Protein AF-A0A816HMG2-F1 (afdb_monomer_lite)

Secondary structure (DSSP, 8-state):
-HHHHHHHHHHHHHHHHHHHHH-TTTTTT-TTHHHHHHHHHHHHHHHHHHHHHHH-S---HHHHHHHHHTTPPP--S--S-----S------PBPSSS-TTT-PBPP-

Radius of gyration: 21.83 Å; chains: 1; bounding box: 46×30×56 Å

pLDDT: mean 83.05, std 18.13, range [33.78, 98.0]

Organism: Adineta ricciae (NCBI:txid249248)

Structure (mmCIF, N/CA/C/O backbone):
data_AF-A0A816HMG2-F1
#
_entry.id   AF-A0A816HMG2-F1
#
loop_
_atom_site.group_PDB
_atom_site.id
_atom_site.type_symbol
_atom_site.label_atom_id
_atom_site.label_alt_id
_atom_site.label_comp_id
_atom_site.label_asym_id
_atom_site.label_entity_id
_atom_site.label_seq_id
_atom_site.pdbx_PDB_ins_code
_atom_site.Cartn_x
_atom_site.Cartn_y
_atom_site.Cartn_z
_atom_site.occupancy
_atom_site.B_iso_or_equiv
_atom_site.auth_seq_id
_atom_site.auth_comp_id
_atom_site.auth_asym_id
_atom_site.auth_atom_id
_atom_site.pdbx_PDB_model_num
ATOM 1 N N . MET A 1 1 ? -13.382 -6.665 -10.857 1.00 83.00 1 MET A N 1
ATOM 2 C CA . MET A 1 1 ? -12.221 -6.542 -9.946 1.00 83.00 1 MET A CA 1
ATOM 3 C C . MET A 1 1 ? -10.885 -6.826 -10.638 1.00 83.00 1 MET A C 1
ATOM 5 O O . MET A 1 1 ? -9.973 -6.044 -10.434 1.00 83.00 1 MET A O 1
ATOM 9 N N . ILE A 1 2 ? -10.769 -7.837 -11.516 1.00 94.56 2 ILE A N 1
ATOM 10 C CA . ILE A 1 2 ? -9.517 -8.173 -12.244 1.00 94.56 2 ILE A CA 1
ATOM 11 C C . ILE A 1 2 ? -8.904 -6.972 -12.988 1.00 94.56 2 ILE A C 1
ATOM 13 O O . ILE A 1 2 ? -7.739 -6.652 -12.791 1.00 94.56 2 ILE A O 1
ATOM 17 N N . VAL A 1 3 ? -9.702 -6.260 -13.791 1.00 96.25 3 VAL A N 1
ATOM 18 C CA . VAL A 1 3 ? -9.225 -5.102 -14.574 1.00 96.25 3 VAL A CA 1
ATOM 19 C C . VAL A 1 3 ? -8.678 -3.984 -13.680 1.00 96.25 3 VAL A C 1
ATOM 21 O O . VAL A 1 3 ? -7.670 -3.369 -14.003 1.00 96.25 3 VAL A O 1
ATOM 24 N N . PHE A 1 4 ? -9.314 -3.745 -12.532 1.00 96.81 4 PHE A N 1
ATOM 25 C CA . PHE A 1 4 ? -8.895 -2.708 -11.592 1.00 96.81 4 PHE A CA 1
ATOM 26 C C . PHE A 1 4 ? -7.560 -3.043 -10.919 1.00 96.81 4 PHE A C 1
ATOM 28 O O . PHE A 1 4 ? -6.693 -2.181 -10.826 1.00 96.81 4 PHE A O 1
ATOM 35 N N . PHE A 1 5 ? -7.366 -4.295 -10.497 1.00 96.00 5 PHE A N 1
ATOM 36 C CA . PHE A 1 5 ? -6.097 -4.715 -9.901 1.00 96.00 5 PHE A CA 1
ATOM 37 C C . PHE A 1 5 ? -4.951 -4.659 -10.913 1.00 96.00 5 PHE A C 1
ATOM 39 O O . PHE A 1 5 ? -3.911 -4.080 -10.614 1.00 96.00 5 PHE A O 1
ATOM 46 N N . ASN A 1 6 ? -5.188 -5.118 -12.146 1.00 96.81 6 ASN A N 1
ATOM 47 C CA . ASN A 1 6 ? -4.199 -5.011 -13.220 1.00 96.81 6 ASN A CA 1
ATOM 48 C C . ASN A 1 6 ? -3.826 -3.550 -13.517 1.00 96.81 6 ASN A C 1
ATOM 50 O O . ASN A 1 6 ? -2.659 -3.246 -13.756 1.00 96.81 6 ASN A O 1
ATOM 54 N N . LEU A 1 7 ? -4.800 -2.633 -13.481 1.00 97.81 7 LEU A N 1
ATOM 55 C CA . LEU A 1 7 ? -4.546 -1.205 -13.670 1.00 97.81 7 LEU A CA 1
ATOM 56 C C . LEU A 1 7 ? -3.627 -0.642 -12.576 1.00 97.81 7 LEU A C 1
ATOM 58 O O . LEU A 1 7 ? -2.697 0.100 -12.892 1.00 97.81 7 LEU A O 1
ATOM 62 N N . ILE A 1 8 ? -3.864 -1.001 -11.311 1.00 96.38 8 ILE A N 1
ATOM 63 C CA . ILE A 1 8 ? -3.014 -0.577 -10.188 1.00 96.38 8 ILE A CA 1
ATOM 64 C C . ILE A 1 8 ? -1.594 -1.120 -10.356 1.00 96.38 8 ILE A C 1
ATOM 66 O O . ILE A 1 8 ? -0.636 -0.366 -10.184 1.00 96.38 8 ILE A O 1
ATOM 70 N N . ASP A 1 9 ? -1.451 -2.393 -10.726 1.00 96.31 9 ASP A N 1
ATOM 71 C CA . ASP A 1 9 ? -0.140 -3.023 -10.891 1.00 96.31 9 ASP A CA 1
ATOM 72 C C . ASP A 1 9 ? 0.682 -2.347 -11.995 1.00 96.31 9 ASP A C 1
ATOM 74 O O . ASP A 1 9 ? 1.852 -2.012 -11.783 1.00 96.31 9 ASP A O 1
ATOM 78 N N . ILE A 1 10 ? 0.063 -2.083 -13.151 1.00 97.50 10 ILE A N 1
ATOM 79 C CA . ILE A 1 10 ? 0.712 -1.381 -14.268 1.00 97.50 10 ILE A CA 1
ATOM 80 C C . ILE A 1 10 ? 1.094 0.045 -13.851 1.00 97.50 10 ILE A C 1
ATOM 82 O O . ILE A 1 10 ? 2.224 0.477 -14.086 1.00 97.50 10 ILE A O 1
ATOM 86 N N . ALA A 1 11 ? 0.184 0.771 -13.195 1.00 97.88 11 ALA A N 1
ATOM 87 C CA . ALA A 1 11 ? 0.444 2.133 -12.738 1.00 97.88 11 ALA A CA 1
ATOM 88 C C . ALA A 1 11 ? 1.607 2.195 -11.733 1.00 97.88 11 ALA A C 1
ATOM 90 O O . ALA A 1 11 ? 2.473 3.062 -11.852 1.00 97.88 11 ALA A O 1
ATOM 91 N N . ALA A 1 12 ? 1.665 1.263 -10.779 1.00 97.69 12 ALA A N 1
ATOM 92 C CA . ALA A 1 12 ? 2.716 1.221 -9.769 1.00 97.69 12 ALA A CA 1
ATOM 93 C C . ALA A 1 12 ? 4.095 0.908 -10.370 1.00 97.69 12 ALA A C 1
ATOM 95 O O . ALA A 1 12 ? 5.082 1.538 -9.986 1.00 97.69 12 ALA A O 1
ATOM 96 N N . ILE A 1 13 ? 4.174 -0.016 -11.337 1.00 97.00 13 ILE A N 1
ATOM 97 C CA . ILE A 1 13 ? 5.428 -0.316 -12.048 1.00 97.00 13 ILE A CA 1
ATOM 98 C C . ILE A 1 13 ? 5.899 0.909 -12.838 1.00 97.00 13 ILE A C 1
ATOM 100 O O . ILE A 1 13 ? 7.068 1.282 -12.746 1.00 97.00 13 ILE A O 1
ATOM 104 N N . ASN A 1 14 ? 4.996 1.570 -13.563 1.00 97.94 14 ASN A N 1
ATOM 105 C CA . ASN A 1 14 ? 5.340 2.756 -14.346 1.00 97.94 14 ASN A CA 1
ATOM 106 C C . ASN A 1 14 ? 5.828 3.908 -13.455 1.00 97.94 14 ASN A C 1
ATOM 108 O O . ASN A 1 14 ? 6.846 4.533 -13.756 1.00 97.94 14 ASN A O 1
ATOM 112 N N . ALA A 1 15 ? 5.146 4.155 -12.333 1.00 98.00 15 ALA A N 1
ATOM 113 C CA . ALA A 1 15 ? 5.554 5.163 -11.361 1.00 98.00 15 ALA A CA 1
ATOM 114 C C . ALA A 1 15 ? 6.929 4.851 -10.746 1.00 98.00 15 ALA A C 1
ATOM 116 O O . ALA A 1 15 ? 7.747 5.758 -10.605 1.00 98.00 15 ALA A O 1
ATOM 117 N N . MET A 1 16 ? 7.212 3.579 -10.436 1.00 96.44 16 MET A N 1
ATOM 118 C CA . MET A 1 16 ? 8.516 3.147 -9.921 1.00 96.44 16 MET A CA 1
ATOM 119 C C . MET A 1 16 ? 9.635 3.422 -10.925 1.00 96.44 16 MET A C 1
ATOM 121 O O . MET A 1 16 ? 10.656 3.999 -10.561 1.00 96.44 16 MET A O 1
ATOM 125 N N . THR A 1 17 ? 9.449 3.034 -12.188 1.00 95.88 17 THR A N 1
ATOM 126 C CA . THR A 1 17 ? 10.449 3.254 -13.242 1.00 95.88 17 THR A CA 1
ATOM 127 C C . THR A 1 17 ? 10.764 4.738 -13.398 1.00 95.88 17 THR A C 1
ATOM 129 O O . THR A 1 17 ? 11.934 5.117 -13.441 1.00 95.88 17 THR A O 1
ATOM 132 N N . LEU A 1 18 ? 9.731 5.588 -13.417 1.00 97.88 18 LEU A N 1
ATOM 133 C CA . LEU A 1 18 ? 9.912 7.035 -13.486 1.00 97.88 18 LEU A CA 1
ATOM 134 C C . LEU A 1 18 ? 10.637 7.577 -12.244 1.00 97.88 18 LEU A C 1
ATOM 136 O O . LEU A 1 18 ? 11.561 8.378 -12.371 1.00 97.88 18 LEU A O 1
ATOM 140 N N . TRP A 1 19 ? 10.261 7.114 -11.050 1.00 96.31 19 TRP A N 1
ATOM 141 C CA . TRP A 1 19 ? 10.897 7.519 -9.797 1.00 96.31 19 TRP A CA 1
ATOM 142 C C . TRP A 1 19 ? 12.389 7.182 -9.762 1.00 96.31 19 TRP A C 1
ATOM 144 O O . TRP A 1 19 ? 13.192 8.043 -9.405 1.00 96.31 19 TRP A O 1
ATOM 154 N N . LEU A 1 20 ? 12.764 5.963 -10.160 1.00 94.50 20 LEU A N 1
ATOM 155 C CA . LEU A 1 20 ? 14.158 5.511 -10.205 1.00 94.50 20 LEU A CA 1
ATOM 156 C C . LEU A 1 20 ? 14.968 6.237 -11.279 1.00 94.50 20 LEU A C 1
ATOM 158 O O . LEU A 1 20 ? 16.151 6.493 -11.077 1.00 94.50 20 LEU A O 1
ATOM 162 N N . HIS A 1 21 ? 14.334 6.600 -12.396 1.00 95.44 21 HIS A N 1
ATOM 163 C CA . HIS A 1 21 ? 14.979 7.405 -13.429 1.00 95.44 21 HIS A CA 1
ATOM 164 C C . HIS A 1 21 ? 15.323 8.812 -12.920 1.00 95.44 21 HIS A C 1
ATOM 166 O O . HIS A 1 21 ? 16.417 9.309 -13.173 1.00 95.44 21 HIS A O 1
ATOM 172 N N . ILE A 1 22 ? 14.411 9.434 -12.168 1.00 96.62 22 ILE A N 1
ATOM 173 C CA . ILE A 1 22 ? 14.620 10.762 -11.572 1.00 96.62 22 ILE A CA 1
ATOM 174 C C . ILE A 1 22 ? 15.581 10.688 -10.371 1.00 96.62 22 ILE A C 1
ATOM 176 O O . ILE A 1 22 ? 16.362 11.610 -10.148 1.00 96.62 22 ILE A O 1
ATOM 180 N N . ASN A 1 23 ? 15.552 9.591 -9.607 1.00 95.25 23 ASN A N 1
ATOM 181 C CA . ASN A 1 23 ? 16.305 9.415 -8.363 1.00 95.25 23 ASN A CA 1
ATOM 182 C C . ASN A 1 23 ? 17.217 8.171 -8.425 1.00 95.25 23 ASN A C 1
ATOM 184 O O . ASN A 1 23 ? 16.984 7.199 -7.700 1.00 95.25 23 ASN A O 1
ATOM 188 N N . PRO A 1 24 ? 18.291 8.181 -9.235 1.00 90.75 24 PRO A N 1
ATOM 189 C CA . PRO A 1 24 ? 19.117 6.993 -9.490 1.00 90.75 24 PRO A CA 1
ATOM 190 C C . PRO A 1 24 ? 19.877 6.474 -8.257 1.00 90.75 24 PRO A C 1
ATOM 192 O O . PRO A 1 24 ? 20.280 5.312 -8.207 1.00 90.75 24 PRO A O 1
ATOM 195 N N . ASN A 1 25 ? 20.067 7.316 -7.239 1.00 92.50 25 ASN A N 1
ATOM 196 C CA . ASN A 1 25 ? 20.756 6.945 -6.000 1.00 92.50 25 ASN A CA 1
ATOM 197 C C . ASN A 1 25 ? 19.804 6.392 -4.923 1.00 92.50 25 ASN A C 1
ATOM 199 O O . ASN A 1 25 ? 20.257 5.968 -3.858 1.00 92.50 25 ASN A O 1
ATOM 203 N N . TRP A 1 26 ? 18.490 6.385 -5.171 1.00 92.44 26 TRP A N 1
ATOM 204 C CA . TRP A 1 26 ? 17.492 5.917 -4.212 1.00 92.44 26 TRP A CA 1
ATOM 205 C C . TRP A 1 26 ? 17.572 4.389 -4.061 1.00 92.44 26 TRP A C 1
ATOM 207 O O . TRP A 1 26 ? 17.229 3.641 -4.972 1.00 92.44 26 TRP A O 1
ATOM 217 N N . HIS A 1 27 ? 18.078 3.924 -2.914 1.00 84.88 27 HIS A N 1
ATOM 218 C CA . HIS A 1 27 ? 18.302 2.504 -2.597 1.00 84.88 27 HIS A CA 1
ATOM 219 C C . HIS A 1 27 ? 19.132 1.718 -3.640 1.00 84.88 27 HIS A C 1
ATOM 221 O O . HIS A 1 27 ? 18.914 0.522 -3.820 1.00 84.88 27 HIS A O 1
ATOM 227 N N . ASN A 1 28 ? 20.127 2.363 -4.268 1.00 75.44 28 ASN A N 1
ATOM 228 C CA . ASN A 1 28 ? 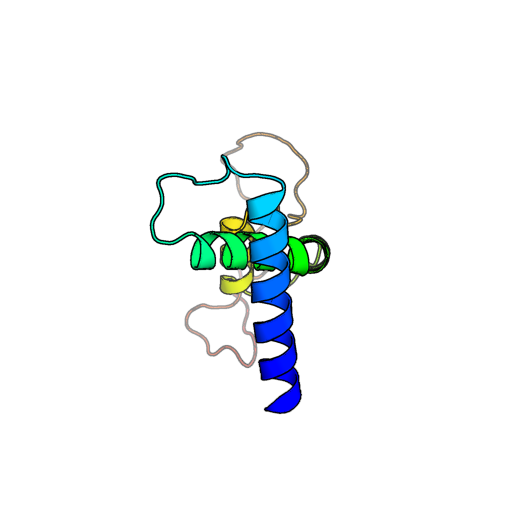20.948 1.833 -5.377 1.00 75.44 28 ASN A CA 1
ATOM 229 C C . ASN A 1 28 ? 21.594 0.445 -5.118 1.00 75.44 28 ASN A C 1
ATOM 231 O O . ASN A 1 28 ? 21.808 -0.325 -6.047 1.00 75.44 28 ASN A O 1
ATOM 235 N N . HIS A 1 29 ? 21.840 0.080 -3.855 1.00 79.12 29 HIS A N 1
ATOM 236 C CA . HIS A 1 29 ? 22.467 -1.197 -3.473 1.00 79.12 29 HIS A CA 1
ATOM 237 C C . HIS A 1 29 ? 21.490 -2.284 -3.001 1.00 79.12 29 HIS A C 1
ATOM 239 O O . HIS A 1 29 ? 21.922 -3.361 -2.588 1.00 79.12 29 HIS A O 1
ATOM 245 N N . GLN A 1 30 ? 20.184 -2.018 -3.003 1.00 84.69 30 GLN A N 1
ATOM 246 C CA . GLN A 1 30 ? 19.191 -2.965 -2.501 1.00 84.69 30 GLN A CA 1
ATOM 247 C C . GLN A 1 30 ? 18.618 -3.800 -3.646 1.00 84.69 30 GLN A C 1
ATOM 249 O O . GLN A 1 30 ? 18.306 -3.284 -4.710 1.00 84.69 30 GLN A O 1
ATOM 254 N N . THR A 1 31 ? 18.441 -5.103 -3.438 1.00 86.81 31 THR A N 1
ATOM 255 C CA . THR A 1 31 ? 17.854 -6.003 -4.450 1.00 86.81 31 THR A CA 1
ATOM 256 C C . THR A 1 31 ? 16.322 -5.989 -4.427 1.00 86.81 31 THR A C 1
ATOM 258 O O . THR A 1 31 ? 15.667 -6.423 -5.372 1.00 86.81 31 THR A O 1
ATOM 261 N N . ASN A 1 32 ? 15.724 -5.449 -3.363 1.00 92.31 32 ASN A N 1
ATOM 262 C CA . ASN A 1 32 ? 14.285 -5.398 -3.105 1.00 92.31 32 ASN A CA 1
ATOM 263 C C . ASN A 1 32 ? 13.650 -4.030 -3.428 1.00 92.31 32 ASN A C 1
ATOM 265 O O . ASN A 1 32 ? 12.655 -3.660 -2.802 1.00 92.31 32 ASN A O 1
ATOM 269 N N . ILE A 1 33 ? 14.173 -3.301 -4.421 1.00 92.25 33 ILE A N 1
ATOM 270 C CA . ILE A 1 33 ? 13.739 -1.935 -4.791 1.00 92.25 33 ILE A CA 1
ATOM 271 C C . ILE A 1 33 ? 12.225 -1.838 -4.997 1.00 92.25 33 ILE A C 1
ATOM 273 O O . ILE A 1 33 ? 11.580 -0.943 -4.455 1.00 92.25 33 ILE A O 1
ATOM 277 N N . ARG A 1 34 ? 11.625 -2.802 -5.710 1.00 94.19 34 ARG A N 1
ATOM 278 C CA . ARG A 1 34 ? 10.171 -2.823 -5.940 1.00 94.19 34 ARG A CA 1
ATOM 279 C C . ARG A 1 34 ? 9.376 -2.852 -4.638 1.00 94.19 34 ARG A C 1
ATOM 281 O O . ARG A 1 34 ? 8.363 -2.171 -4.523 1.00 94.19 34 ARG A O 1
ATOM 288 N N . ARG A 1 35 ? 9.819 -3.643 -3.658 1.00 95.31 35 ARG A N 1
ATOM 289 C CA . ARG A 1 35 ? 9.138 -3.754 -2.364 1.00 95.31 35 ARG A CA 1
ATOM 290 C C . ARG A 1 35 ? 9.229 -2.445 -1.587 1.00 95.31 35 ARG A C 1
ATOM 292 O O . ARG A 1 35 ? 8.213 -2.007 -1.067 1.00 95.31 35 ARG A O 1
ATOM 299 N N . LEU A 1 36 ? 10.413 -1.836 -1.545 1.00 95.75 36 LEU A N 1
ATOM 300 C CA . LEU A 1 36 ? 10.629 -0.551 -0.873 1.00 95.75 36 LEU A CA 1
ATOM 301 C C . LEU A 1 36 ? 9.751 0.534 -1.491 1.00 95.75 36 LEU A C 1
ATOM 303 O O . LEU A 1 36 ? 9.068 1.259 -0.778 1.00 95.75 36 LEU A O 1
ATOM 307 N N . PHE A 1 37 ? 9.703 0.582 -2.825 1.00 96.31 37 PHE A N 1
ATOM 308 C CA . PHE A 1 37 ? 8.905 1.573 -3.536 1.00 96.31 37 PHE A CA 1
ATOM 309 C C . PHE A 1 37 ? 7.421 1.429 -3.209 1.00 96.31 37 PHE A C 1
ATOM 311 O O . PHE A 1 37 ? 6.758 2.411 -2.895 1.00 96.31 37 PHE A O 1
ATOM 318 N N . LEU A 1 38 ? 6.898 0.200 -3.235 1.00 97.12 38 LEU A N 1
ATOM 319 C CA . LEU A 1 38 ? 5.499 -0.060 -2.894 1.00 97.12 38 LEU A CA 1
ATOM 320 C C . LEU A 1 38 ? 5.188 0.230 -1.422 1.00 97.12 38 LEU A C 1
ATOM 322 O O . LEU A 1 38 ? 4.084 0.677 -1.112 1.00 97.12 38 LEU A O 1
ATOM 326 N N . GLU A 1 39 ? 6.138 -0.010 -0.520 1.00 95.88 39 GLU A N 1
ATOM 327 C CA . GLU A 1 39 ? 5.988 0.304 0.898 1.00 95.88 39 GLU A CA 1
ATOM 328 C C . GLU A 1 39 ? 5.874 1.819 1.122 1.00 95.88 39 GLU A C 1
ATOM 330 O O . GLU A 1 39 ? 4.926 2.277 1.770 1.00 95.88 39 GLU A O 1
ATOM 335 N N . ASP A 1 40 ? 6.776 2.599 0.531 1.00 95.69 40 ASP A N 1
ATOM 336 C CA . ASP A 1 40 ? 6.767 4.059 0.641 1.00 95.69 40 ASP A CA 1
ATOM 337 C C . ASP A 1 40 ? 5.576 4.687 -0.086 1.00 95.69 40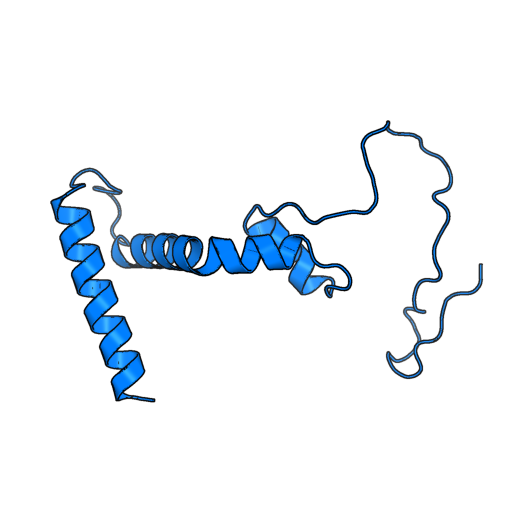 ASP A C 1
ATOM 339 O O . ASP A 1 40 ? 4.932 5.602 0.442 1.00 95.69 40 ASP A O 1
ATOM 343 N N . LEU A 1 41 ? 5.210 4.150 -1.254 1.00 97.00 41 LEU A N 1
ATOM 344 C CA . LEU A 1 41 ? 4.010 4.552 -1.982 1.00 97.00 41 LEU A CA 1
ATOM 345 C C . LEU A 1 41 ? 2.750 4.288 -1.148 1.00 97.00 41 LEU A C 1
ATOM 347 O O . LEU A 1 41 ? 1.911 5.175 -0.996 1.00 97.00 41 LEU A O 1
ATOM 351 N N . GLY A 1 42 ? 2.618 3.095 -0.564 1.00 96.50 42 GLY A N 1
ATOM 352 C CA . GLY A 1 42 ? 1.467 2.729 0.263 1.00 96.50 42 GLY A CA 1
ATOM 353 C C . GLY A 1 42 ? 1.335 3.600 1.515 1.00 96.50 42 GLY A C 1
ATOM 354 O O . GLY A 1 42 ? 0.236 4.070 1.836 1.00 96.50 42 GLY A O 1
ATOM 355 N N . LYS A 1 43 ? 2.452 3.881 2.198 1.00 96.12 43 LYS A N 1
ATOM 356 C CA . LYS A 1 43 ? 2.484 4.817 3.334 1.00 96.12 43 LYS A CA 1
ATOM 357 C C . LYS A 1 43 ? 2.047 6.216 2.902 1.00 96.12 43 LYS A C 1
ATOM 359 O O . LYS A 1 43 ? 1.162 6.792 3.531 1.00 96.12 43 LYS A O 1
ATOM 364 N N . SER A 1 44 ? 2.592 6.717 1.795 1.00 96.62 44 SER A N 1
ATOM 365 C CA . SER A 1 44 ? 2.268 8.039 1.244 1.00 96.62 44 SER A CA 1
ATOM 366 C C . SER A 1 44 ? 0.784 8.178 0.891 1.00 96.62 44 SER A C 1
ATOM 368 O O . SER A 1 44 ? 0.128 9.129 1.318 1.00 96.62 44 SER A O 1
ATOM 370 N N . LEU A 1 45 ? 0.218 7.198 0.179 1.00 97.06 45 LEU A N 1
ATOM 371 C CA . LEU A 1 45 ? -1.189 7.209 -0.239 1.00 97.06 45 LEU A CA 1
ATOM 372 C C . LEU A 1 45 ? -2.163 7.140 0.944 1.00 97.06 45 LEU A C 1
ATOM 374 O O . LEU A 1 45 ? -3.239 7.736 0.909 1.00 97.06 45 LEU A O 1
ATOM 378 N N . THR A 1 46 ? -1.801 6.408 1.999 1.00 96.56 46 THR A N 1
ATOM 379 C CA . THR A 1 46 ? -2.670 6.224 3.171 1.00 96.56 46 THR A CA 1
ATOM 380 C C . THR A 1 46 ? -2.457 7.271 4.258 1.00 96.56 46 THR A C 1
ATOM 382 O O . THR A 1 46 ? -3.282 7.362 5.170 1.00 96.56 46 THR A O 1
ATOM 385 N N . HIS A 1 47 ? -1.409 8.095 4.159 1.00 96.31 47 HIS A N 1
ATOM 386 C CA . HIS A 1 47 ? -1.012 9.043 5.196 1.00 96.31 47 HIS A CA 1
ATOM 387 C C . HIS A 1 47 ? -2.169 9.948 5.634 1.00 96.31 47 HIS A C 1
ATOM 389 O O . HIS A 1 47 ? -2.555 9.920 6.797 1.00 96.31 47 HIS A O 1
ATOM 395 N N . ALA A 1 48 ? -2.806 10.666 4.703 1.00 96.56 48 ALA A N 1
ATOM 396 C CA . ALA A 1 48 ? -3.899 11.588 5.027 1.00 96.56 48 ALA A CA 1
ATOM 397 C C . ALA A 1 48 ? -5.100 10.891 5.696 1.00 96.56 48 ALA A C 1
ATOM 399 O O . ALA A 1 48 ? -5.723 11.434 6.613 1.00 96.56 48 ALA A O 1
ATOM 400 N N . HIS A 1 49 ? -5.424 9.668 5.261 1.00 95.88 49 HIS A N 1
ATOM 401 C CA . HIS A 1 49 ? -6.472 8.870 5.893 1.00 95.88 49 HIS A CA 1
ATOM 402 C C . HIS A 1 49 ? -6.081 8.479 7.321 1.00 95.88 49 HIS A C 1
ATOM 404 O O . HIS A 1 49 ? -6.890 8.619 8.239 1.00 95.88 49 HIS A O 1
ATOM 410 N N . ASN A 1 50 ? -4.851 8.006 7.510 1.00 95.44 50 ASN A N 1
ATOM 411 C CA . ASN A 1 50 ? -4.346 7.544 8.798 1.00 95.44 50 ASN A CA 1
ATOM 412 C C . ASN A 1 50 ? -4.156 8.690 9.798 1.00 95.44 50 ASN A C 1
ATOM 414 O O . ASN A 1 50 ? -4.466 8.495 10.970 1.00 95.44 50 ASN A O 1
ATOM 418 N N . THR A 1 51 ? -3.771 9.887 9.346 1.00 95.06 51 THR A N 1
ATOM 419 C CA . THR A 1 51 ? -3.756 11.109 10.163 1.00 95.06 51 THR A CA 1
ATOM 420 C C . THR A 1 51 ? -5.153 11.422 10.690 1.00 95.06 51 THR A C 1
ATOM 422 O O . THR A 1 51 ? -5.368 11.483 11.896 1.00 95.06 51 THR A O 1
ATOM 425 N N . ARG A 1 52 ? -6.153 11.521 9.804 1.00 94.19 52 ARG A N 1
ATOM 426 C CA . ARG A 1 52 ? -7.539 11.763 10.238 1.00 94.19 52 ARG A CA 1
ATOM 427 C C . ARG A 1 52 ? -8.037 10.658 11.171 1.00 94.19 52 ARG A C 1
ATOM 429 O O . ARG A 1 52 ? -8.784 10.910 12.112 1.00 94.19 52 ARG A O 1
ATOM 436 N N . ARG A 1 53 ? -7.633 9.414 10.915 1.00 93.56 53 ARG A N 1
ATOM 437 C CA . ARG A 1 53 ? -7.991 8.270 11.751 1.00 93.56 53 ARG A CA 1
ATOM 438 C C . ARG A 1 53 ? -7.330 8.343 13.127 1.00 93.56 53 ARG A C 1
ATOM 440 O O . ARG A 1 53 ? -7.994 8.011 14.102 1.00 93.56 53 ARG A O 1
ATOM 447 N N . SER A 1 54 ? -6.080 8.789 13.250 1.00 93.75 54 SER A N 1
ATOM 448 C CA . SER A 1 54 ? -5.383 8.871 14.544 1.00 93.75 54 SER A CA 1
ATOM 449 C C . SER A 1 54 ? -5.966 9.935 15.480 1.00 93.75 54 SER A C 1
ATOM 451 O O . SER A 1 54 ? -5.855 9.813 16.703 1.00 93.75 54 SER A O 1
ATOM 453 N N . GLU A 1 55 ? -6.652 10.934 14.925 1.00 91.81 55 GLU A N 1
ATOM 454 C CA . GLU A 1 55 ? -7.383 11.959 15.677 1.00 91.81 55 GLU A CA 1
ATOM 455 C C . GLU A 1 55 ? -8.711 11.459 16.262 1.00 91.81 55 GLU A C 1
ATOM 457 O O . GLU A 1 55 ? -9.229 12.036 17.224 1.00 91.81 55 GLU A O 1
ATOM 462 N N . GLN A 1 56 ? -9.275 10.388 15.698 1.00 89.88 56 GLN A N 1
ATOM 463 C CA . GLN A 1 56 ? -10.529 9.808 16.168 1.00 89.88 56 GLN A CA 1
ATOM 464 C C . GLN A 1 56 ? -10.337 9.043 17.483 1.00 89.88 56 GLN A C 1
ATOM 466 O O . GLN A 1 56 ? -9.300 8.437 17.754 1.00 89.88 56 GLN A O 1
ATOM 471 N N . SER A 1 57 ? -11.388 9.029 18.303 1.00 84.38 57 SER A N 1
ATOM 472 C CA . SER A 1 57 ? -11.432 8.250 19.544 1.00 84.38 57 SER A CA 1
ATOM 473 C C . SER A 1 57 ? -12.214 6.945 19.355 1.00 84.38 57 SER A C 1
ATOM 475 O O . SER A 1 57 ? -12.945 6.781 18.385 1.00 84.38 57 SER A O 1
ATOM 477 N N . GLY A 1 58 ? -12.060 5.997 20.284 1.00 84.62 58 GLY A N 1
ATOM 478 C CA . GLY A 1 58 ? -12.829 4.743 20.263 1.00 84.62 58 GLY A CA 1
ATOM 479 C C . GLY A 1 58 ? -12.209 3.592 19.463 1.00 84.62 58 GLY A C 1
ATOM 480 O O . GLY A 1 58 ? -12.841 2.549 19.328 1.00 84.62 58 GLY A O 1
ATOM 481 N N . HIS A 1 59 ? -10.967 3.727 18.990 1.00 87.69 59 HIS A N 1
ATOM 482 C CA . HIS A 1 59 ? -10.253 2.631 18.325 1.00 87.69 59 HIS A CA 1
ATOM 483 C C . HIS A 1 59 ? -10.057 1.415 19.235 1.00 87.69 59 HIS A C 1
ATOM 485 O O . HIS A 1 59 ? -9.792 1.548 20.438 1.00 87.69 59 HIS A O 1
ATOM 491 N N . THR A 1 60 ? -10.110 0.225 18.635 1.00 90.31 60 THR A N 1
ATOM 492 C CA . THR A 1 60 ? -9.676 -1.013 19.291 1.00 90.31 60 THR A CA 1
ATOM 493 C C . THR A 1 60 ? -8.178 -0.948 19.604 1.00 90.31 60 THR A C 1
ATOM 495 O O . THR A 1 60 ? -7.436 -0.174 18.997 1.00 90.31 60 THR A O 1
ATOM 498 N N . LEU A 1 61 ? -7.711 -1.766 20.553 1.00 87.69 61 LEU A N 1
ATOM 499 C CA . LEU A 1 61 ? -6.289 -1.811 20.917 1.00 87.69 61 LEU A CA 1
ATOM 500 C C . LEU A 1 61 ? -5.394 -2.092 19.699 1.00 87.69 61 LEU A C 1
ATOM 502 O O . LEU A 1 61 ? -4.390 -1.417 19.519 1.00 87.69 61 LEU A O 1
ATOM 506 N N . GLN A 1 62 ? -5.804 -3.020 18.832 1.00 92.69 62 GLN A N 1
ATOM 507 C CA . GLN A 1 62 ? -5.034 -3.401 17.645 1.00 92.69 62 GLN A CA 1
ATOM 508 C C . GLN A 1 62 ? -4.846 -2.236 16.671 1.00 92.69 62 GLN A C 1
ATOM 510 O O . GLN A 1 62 ? -3.746 -1.999 16.187 1.00 92.69 62 GLN A O 1
ATOM 515 N N . VAL A 1 63 ? -5.901 -1.449 16.439 1.00 92.12 63 VAL A N 1
ATOM 516 C CA . VAL A 1 63 ? -5.824 -0.275 15.558 1.00 92.12 63 VAL A CA 1
ATOM 517 C C . VAL A 1 63 ? -4.918 0.803 16.156 1.00 92.12 63 VAL A C 1
ATOM 519 O O . VAL A 1 63 ? -4.169 1.443 15.423 1.00 92.12 63 VAL A O 1
ATOM 522 N N . LYS A 1 64 ? -4.937 0.983 17.483 1.00 92.38 64 LYS A N 1
ATOM 523 C CA . LYS A 1 64 ? -4.038 1.925 18.168 1.00 92.38 64 LYS A CA 1
ATOM 524 C C . LYS A 1 64 ? -2.571 1.527 18.015 1.00 92.38 64 LYS A C 1
ATOM 526 O O . LYS A 1 64 ? -1.759 2.370 17.654 1.00 92.38 64 LYS A O 1
ATOM 531 N N . LEU A 1 65 ? -2.257 0.251 18.250 1.00 93.69 65 LEU A N 1
ATOM 532 C CA . LEU A 1 65 ? -0.901 -0.278 18.094 1.00 93.69 65 LEU A CA 1
ATOM 533 C C . LEU A 1 65 ? -0.420 -0.167 16.643 1.00 93.69 65 LEU A C 1
ATOM 535 O O . LEU A 1 65 ? 0.704 0.265 16.411 1.00 93.69 65 LEU A O 1
ATOM 539 N N . ALA A 1 66 ? -1.283 -0.473 15.669 1.00 94.38 66 ALA A N 1
ATOM 540 C CA . ALA A 1 66 ? -0.951 -0.345 14.252 1.00 94.38 66 ALA A CA 1
ATOM 541 C C . ALA A 1 66 ? -0.631 1.110 13.862 1.00 94.38 66 ALA A C 1
ATOM 543 O O . ALA A 1 66 ? 0.415 1.369 13.272 1.00 94.38 66 ALA A O 1
ATOM 544 N N . LEU A 1 67 ? -1.480 2.072 14.245 1.00 94.62 67 LEU A N 1
ATOM 545 C CA . LEU A 1 67 ? -1.234 3.496 13.980 1.00 94.62 67 LEU A CA 1
ATOM 546 C C . LEU A 1 67 ? 0.069 3.984 14.629 1.00 94.62 67 LEU A C 1
ATOM 548 O O . LEU A 1 67 ? 0.844 4.679 13.978 1.00 94.62 67 LEU A O 1
ATOM 552 N N . GLN A 1 68 ? 0.345 3.565 15.866 1.00 94.00 68 GLN A N 1
ATOM 553 C CA . GLN A 1 68 ? 1.589 3.909 16.551 1.00 94.00 68 GLN A CA 1
ATOM 554 C C . GLN A 1 68 ? 2.816 3.283 15.871 1.00 94.00 68 GLN A C 1
ATOM 556 O O . GLN A 1 68 ? 3.835 3.953 15.733 1.00 94.00 68 GLN A O 1
ATOM 561 N N . SER A 1 69 ? 2.721 2.035 15.397 1.00 94.19 69 SER A N 1
ATOM 562 C CA . SER A 1 69 ? 3.814 1.367 14.668 1.00 94.19 69 SER A CA 1
ATOM 563 C C . SER A 1 69 ? 4.151 2.045 13.336 1.00 94.19 69 SER A C 1
ATOM 565 O O . SER A 1 69 ? 5.285 1.978 12.877 1.00 94.19 69 SER A O 1
ATOM 567 N N . LEU A 1 70 ? 3.176 2.743 12.747 1.00 92.94 70 LEU A N 1
ATOM 568 C CA . LEU A 1 70 ? 3.342 3.574 11.556 1.00 92.94 70 LEU A CA 1
ATOM 569 C C . LEU A 1 70 ? 3.786 5.014 11.882 1.00 92.94 70 LEU A C 1
ATOM 571 O O . LEU A 1 70 ? 3.901 5.828 10.970 1.00 92.94 70 LEU A O 1
ATOM 575 N N . GLY A 1 71 ? 4.022 5.341 13.158 1.00 93.25 71 GLY A N 1
ATOM 576 C CA . GLY A 1 71 ? 4.499 6.654 13.603 1.00 93.25 71 GLY A CA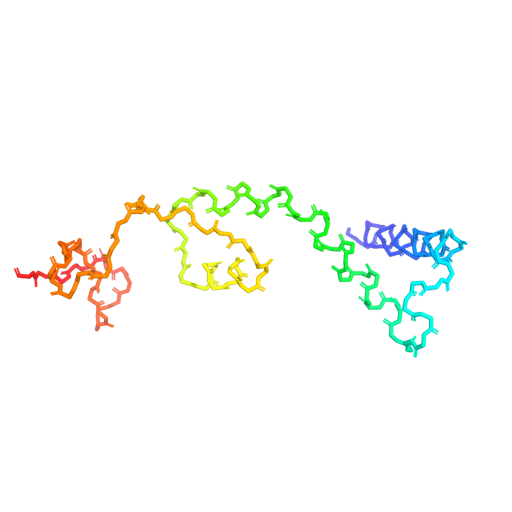 1
ATOM 577 C C . GLY A 1 71 ? 3.410 7.704 13.850 1.00 93.25 71 GLY A C 1
ATOM 578 O O . GLY A 1 71 ? 3.737 8.857 14.122 1.00 93.25 71 GLY A O 1
ATOM 579 N N . PHE A 1 72 ? 2.121 7.349 13.791 1.00 93.62 72 PHE A N 1
ATOM 580 C CA . PHE A 1 72 ? 1.044 8.306 14.062 1.00 93.62 72 PHE A CA 1
ATOM 581 C C . PHE A 1 72 ? 0.833 8.513 15.565 1.00 93.62 72 PHE A C 1
ATOM 583 O O . PHE A 1 72 ? 0.706 7.559 16.338 1.00 93.62 72 PHE A O 1
ATOM 590 N N . VAL A 1 73 ? 0.703 9.777 15.972 1.00 88.75 73 VAL A N 1
ATOM 591 C CA . VAL A 1 73 ? 0.331 10.143 17.342 1.00 88.75 73 VAL A CA 1
ATOM 592 C C . VAL A 1 73 ? -1.186 10.059 17.489 1.00 88.75 73 VAL A C 1
ATOM 594 O O . VAL A 1 73 ? -1.946 10.692 16.752 1.00 88.75 73 VAL A O 1
ATOM 597 N N . LEU A 1 74 ? -1.636 9.256 18.451 1.00 86.44 74 LEU A N 1
ATOM 598 C CA . LEU A 1 74 ? -3.048 9.149 18.804 1.00 86.44 74 LEU A CA 1
ATOM 599 C C . LEU A 1 74 ? -3.442 10.322 19.693 1.00 86.44 74 LEU A C 1
ATOM 601 O O . LEU A 1 74 ? -2.754 10.621 20.672 1.00 86.44 74 LEU A O 1
ATOM 605 N N . LYS A 1 75 ? -4.596 10.932 19.413 1.00 76.56 75 LYS A N 1
ATOM 606 C CA . LYS A 1 75 ? -5.152 11.978 20.274 1.00 76.56 75 LYS A CA 1
ATOM 607 C C . LYS A 1 75 ? -5.612 11.362 21.600 1.00 76.56 75 LYS A C 1
ATOM 609 O O . LYS A 1 75 ? -6.737 10.876 21.734 1.00 76.56 75 LYS A O 1
ATOM 614 N N . SER A 1 76 ? -4.724 11.334 22.589 1.00 64.19 76 SER A N 1
ATOM 615 C CA . SER A 1 76 ? -5.099 11.087 23.978 1.00 64.19 76 SER A CA 1
ATOM 616 C C . SER A 1 76 ? -5.731 12.370 24.531 1.00 64.19 76 SER A C 1
ATOM 618 O O . SER A 1 76 ? -5.342 13.478 24.169 1.00 64.19 76 SER A O 1
ATOM 620 N N . LYS A 1 77 ? -6.735 12.257 25.404 1.00 53.72 77 LYS A N 1
ATOM 621 C CA . LYS A 1 77 ? -7.274 13.415 26.139 1.00 53.72 77 LYS A CA 1
ATOM 622 C C . LYS A 1 77 ? -6.310 13.885 27.246 1.00 53.72 77 LYS A C 1
ATOM 624 O O . LYS A 1 77 ? -6.762 14.147 28.354 1.00 53.72 77 LYS A O 1
ATOM 629 N N . LEU A 1 78 ? -5.003 13.934 26.996 1.00 46.94 78 LEU A N 1
ATOM 630 C CA . LEU A 1 78 ? -4.045 14.402 27.991 1.00 46.94 78 LEU A CA 1
ATOM 631 C C . LEU A 1 78 ? -3.035 15.344 27.340 1.00 46.94 78 LEU A C 1
ATOM 633 O O . LEU A 1 78 ? -2.061 14.927 26.721 1.00 46.94 78 LEU A O 1
ATOM 637 N N . SER A 1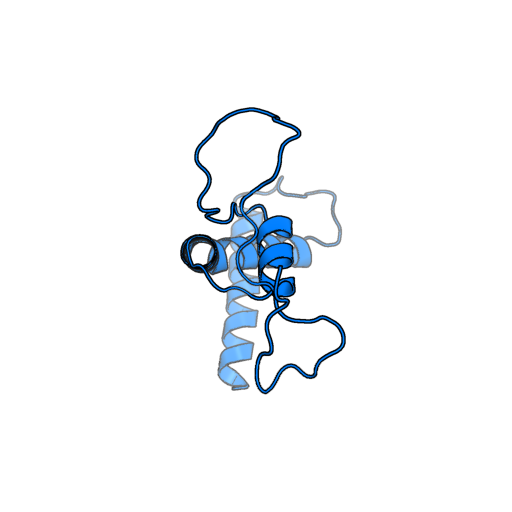 79 ? -3.320 16.635 27.475 1.00 39.75 79 SER A N 1
ATOM 638 C CA . SER A 1 79 ? -2.307 17.678 27.437 1.00 39.75 79 SER A CA 1
ATOM 639 C C . SER A 1 79 ? -1.277 17.411 28.535 1.00 39.75 79 SER A C 1
ATOM 641 O O . SER A 1 79 ? -1.652 17.105 29.664 1.00 39.75 79 SER A O 1
ATOM 643 N N . THR A 1 80 ? -0.006 17.512 28.156 1.00 43.56 80 THR A N 1
ATOM 644 C CA . THR A 1 80 ? 1.169 17.840 28.969 1.00 43.56 80 THR A CA 1
ATOM 645 C C . THR A 1 80 ? 0.879 18.135 30.442 1.00 43.56 80 THR A C 1
ATOM 647 O O . THR A 1 80 ? 0.261 19.152 30.732 1.00 43.56 80 THR A O 1
ATOM 650 N N . SER A 1 81 ? 1.344 17.253 31.332 1.00 37.44 81 SER A N 1
ATOM 651 C CA . SER A 1 81 ? 2.013 17.583 32.601 1.00 37.44 81 SER A CA 1
ATOM 652 C C . SER A 1 81 ? 2.420 16.290 33.312 1.00 37.44 81 SER A C 1
ATOM 654 O O . SER A 1 81 ? 1.576 15.459 33.622 1.00 37.44 81 SER A O 1
ATOM 656 N N . GLU A 1 82 ? 3.732 16.158 33.510 1.00 33.78 82 GLU A N 1
ATOM 657 C CA . GLU A 1 82 ? 4.417 15.552 34.659 1.00 33.78 82 GLU A CA 1
ATOM 658 C C . GLU A 1 82 ? 4.086 14.109 35.088 1.00 33.78 82 GLU A C 1
ATOM 660 O O . GLU A 1 82 ? 2.957 13.688 35.329 1.00 33.78 82 GLU A O 1
ATOM 665 N N . VAL A 1 83 ? 5.165 13.344 35.260 1.00 39.62 83 VAL A N 1
ATOM 666 C CA . VAL A 1 83 ? 5.191 12.052 35.943 1.00 39.62 83 VAL A CA 1
ATOM 667 C C . VAL A 1 83 ? 4.734 12.258 37.391 1.00 39.62 83 VAL A C 1
ATOM 669 O O . VAL A 1 83 ? 5.537 12.581 38.257 1.00 39.62 83 VAL A O 1
ATOM 672 N N . HIS A 1 84 ? 3.449 12.041 37.667 1.00 34.91 84 HIS A N 1
ATOM 673 C CA . HIS A 1 84 ? 2.951 11.844 39.026 1.00 34.91 84 HIS A CA 1
ATOM 674 C C . HIS A 1 84 ? 2.435 10.412 39.194 1.00 34.91 84 HIS A C 1
ATOM 676 O O . HIS A 1 84 ? 1.433 9.991 38.611 1.00 34.91 84 HIS A O 1
ATOM 682 N N . LEU A 1 85 ? 3.154 9.655 40.027 1.00 42.69 85 LEU A N 1
ATOM 683 C CA . LEU A 1 85 ? 2.737 8.378 40.596 1.00 42.69 85 LEU A CA 1
ATOM 684 C C . LEU A 1 85 ? 1.541 8.646 41.533 1.00 42.69 85 LEU A C 1
ATOM 686 O O . LEU A 1 85 ? 1.709 8.900 42.721 1.00 42.69 85 LEU A O 1
ATOM 690 N N . GLY A 1 86 ? 0.323 8.678 40.993 1.00 35.75 86 GLY A N 1
ATOM 691 C CA . GLY A 1 86 ? -0.858 8.999 41.795 1.00 35.75 86 GLY A CA 1
ATOM 692 C C . GLY A 1 86 ? -2.166 8.852 41.032 1.00 35.75 86 GLY A C 1
ATOM 693 O O . GLY A 1 86 ? -2.495 9.670 40.184 1.00 35.75 86 GLY A O 1
ATOM 694 N N . ASN A 1 87 ? -2.894 7.776 41.342 1.00 46.28 87 ASN A N 1
ATOM 695 C CA . ASN A 1 87 ? -4.330 7.552 41.133 1.00 46.28 87 ASN A CA 1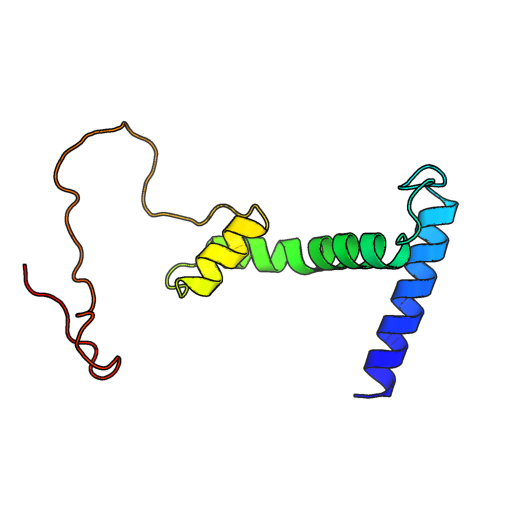
ATOM 696 C C . ASN A 1 87 ? -5.001 8.325 39.984 1.00 46.28 87 ASN A C 1
ATOM 698 O O . ASN A 1 87 ? -5.777 9.254 40.190 1.00 46.28 87 ASN A O 1
ATOM 702 N N . SER A 1 88 ? -4.792 7.849 38.756 1.00 44.44 88 SER A N 1
ATOM 703 C CA . SER A 1 88 ? -5.584 8.299 37.613 1.00 44.44 88 SER A CA 1
ATOM 704 C C . SER A 1 88 ? -7.039 7.845 37.781 1.00 44.44 88 SER A C 1
ATOM 706 O O . SER A 1 88 ? -7.296 6.645 37.916 1.00 44.44 88 SER A O 1
ATOM 708 N N . ALA A 1 89 ? -7.978 8.798 37.782 1.00 48.91 89 ALA A N 1
ATOM 709 C CA . ALA A 1 89 ? -9.421 8.581 37.838 1.00 48.91 89 ALA A CA 1
ATOM 710 C C . ALA A 1 89 ? -9.847 7.528 36.800 1.00 48.91 89 ALA A C 1
ATOM 712 O O . ALA A 1 89 ? -9.928 7.769 35.592 1.00 48.91 89 ALA A O 1
ATOM 713 N N . LYS A 1 90 ? -10.058 6.300 37.272 1.00 55.31 90 LYS A N 1
ATOM 714 C CA . LYS A 1 90 ? -10.257 5.132 36.421 1.00 55.31 90 LYS A CA 1
ATOM 715 C C . LYS A 1 90 ? -11.685 5.176 35.865 1.00 55.31 90 LYS A C 1
ATOM 717 O O . LYS A 1 90 ? -12.634 4.736 36.510 1.00 55.31 90 LYS A O 1
ATOM 722 N N . GLY A 1 91 ? -11.849 5.654 34.633 1.00 58.06 91 GLY A N 1
ATOM 723 C CA . GLY A 1 91 ? -13.089 5.437 33.884 1.00 58.06 91 GLY A CA 1
ATOM 724 C C . GLY A 1 91 ? -13.468 3.946 33.875 1.00 58.06 91 GLY A C 1
ATOM 725 O O . GLY A 1 91 ? -12.593 3.079 33.816 1.00 58.06 91 GLY A O 1
ATOM 726 N N . LYS A 1 92 ? -14.770 3.639 33.952 1.00 65.88 92 LYS A N 1
ATOM 727 C CA . LYS A 1 92 ? -15.313 2.268 33.995 1.00 65.88 92 LYS A CA 1
ATOM 728 C C . LYS A 1 92 ? -14.765 1.407 32.838 1.00 65.88 92 LYS A C 1
ATOM 730 O O . LYS A 1 92 ? -15.211 1.525 31.691 1.00 65.88 92 LYS A O 1
ATOM 735 N N . ARG A 1 93 ? -13.801 0.525 33.133 1.00 67.56 93 ARG A N 1
ATOM 736 C CA . ARG A 1 93 ? -13.229 -0.455 32.185 1.00 67.56 93 ARG A CA 1
ATOM 737 C C . ARG A 1 93 ? -14.158 -1.666 32.058 1.00 67.56 93 ARG A C 1
ATOM 739 O O . ARG A 1 93 ? -14.952 -1.925 32.957 1.00 67.56 93 ARG A O 1
ATOM 746 N N . ARG A 1 94 ? -14.112 -2.392 30.935 1.00 74.81 94 ARG A N 1
ATOM 747 C CA . ARG A 1 94 ? -14.873 -3.649 30.779 1.00 74.81 94 ARG A CA 1
ATOM 748 C C . ARG A 1 94 ? -14.243 -4.738 31.657 1.00 74.81 94 ARG A C 1
ATOM 750 O O . ARG A 1 94 ? -13.024 -4.761 31.794 1.00 74.81 94 ARG A O 1
ATOM 757 N N . CYS A 1 95 ? -15.058 -5.620 32.229 1.00 80.62 95 CYS A N 1
ATOM 758 C CA . CYS A 1 95 ? -14.565 -6.825 32.897 1.00 80.62 95 CYS A CA 1
ATOM 759 C C . CYS A 1 95 ? -13.842 -7.743 31.893 1.00 80.62 95 CYS A C 1
ATOM 761 O O . CYS A 1 95 ? -14.379 -8.005 30.818 1.00 80.62 95 CYS A O 1
ATOM 763 N N . TYR A 1 96 ? -12.649 -8.229 32.250 1.00 77.25 96 TYR A N 1
ATOM 764 C CA . TYR A 1 96 ? -11.829 -9.122 31.415 1.00 77.25 96 TYR A CA 1
ATOM 765 C C . TYR A 1 96 ? -12.358 -10.560 31.355 1.00 77.25 96 TYR A C 1
ATOM 767 O O . TYR A 1 96 ? -12.097 -11.265 30.389 1.00 77.25 96 TYR A O 1
ATOM 775 N N . MET A 1 97 ? -13.107 -10.979 32.377 1.00 83.06 97 MET A N 1
ATOM 776 C CA . MET A 1 97 ? -13.697 -12.320 32.482 1.00 83.06 97 MET A CA 1
ATOM 777 C C . MET A 1 97 ? -15.055 -12.418 31.777 1.00 83.06 97 MET A C 1
ATOM 779 O O . MET A 1 97 ? -15.530 -13.509 31.482 1.00 83.06 97 MET A O 1
ATOM 783 N N . CYS A 1 98 ? -15.721 -11.284 31.533 1.00 82.56 98 CYS A N 1
ATOM 784 C CA . CYS A 1 98 ? -17.045 -11.287 30.928 1.00 82.56 98 CYS A CA 1
ATOM 785 C C . CYS A 1 98 ? -16.961 -11.285 29.396 1.00 82.56 98 CYS A C 1
ATOM 787 O O . CYS A 1 98 ? -16.140 -10.557 28.829 1.00 82.56 98 CYS A O 1
ATOM 789 N N . PRO A 1 99 ? -17.887 -11.986 28.715 1.00 77.62 99 PRO A N 1
ATOM 790 C CA . PRO A 1 99 ? -18.066 -11.844 27.280 1.00 77.62 99 PRO A CA 1
ATOM 791 C C . PRO A 1 99 ? -18.285 -10.382 26.894 1.00 77.62 99 PRO A C 1
ATOM 793 O O . PRO A 1 99 ? -18.817 -9.571 27.663 1.00 77.62 99 PRO A O 1
ATOM 796 N N . SER A 1 100 ? -17.882 -10.045 25.668 1.00 73.94 100 SER A N 1
ATOM 797 C CA . SER A 1 100 ? -17.973 -8.675 25.183 1.00 73.94 100 SER A CA 1
ATOM 798 C C . SER A 1 100 ? -19.409 -8.140 25.290 1.00 73.94 100 SER A C 1
ATOM 800 O O . SER A 1 100 ? -19.648 -7.100 25.904 1.00 73.94 100 SER A O 1
ATOM 802 N N . HIS A 1 101 ? -20.397 -8.862 24.785 1.00 71.94 101 HIS A N 1
ATOM 803 C CA . HIS A 1 101 ? -21.799 -8.538 25.032 1.00 71.94 101 HIS A CA 1
ATOM 804 C C . HIS A 1 101 ? -22.234 -9.163 26.369 1.00 71.94 101 HIS A C 1
ATOM 806 O O . HIS A 1 101 ? -21.970 -10.351 26.553 1.00 71.94 101 HIS A O 1
ATOM 812 N N . PRO A 1 102 ? -22.837 -8.428 27.331 1.00 74.69 102 PRO A N 1
ATOM 813 C CA . PRO A 1 102 ? -23.524 -7.124 27.248 1.00 74.69 102 PRO A CA 1
ATOM 814 C C . PRO A 1 102 ? -22.694 -5.889 27.678 1.00 74.69 102 PRO A C 1
ATOM 816 O O . PRO A 1 102 ? -23.241 -4.822 27.932 1.00 74.69 102 PRO A O 1
ATOM 819 N N . GLY A 1 103 ? -21.366 -5.988 27.793 1.00 69.38 103 GLY A N 1
ATOM 820 C CA . GLY A 1 103 ? -20.520 -4.821 28.085 1.00 69.38 103 GLY A CA 1
ATOM 821 C C . GLY A 1 103 ? -20.357 -4.486 29.569 1.00 69.38 103 GLY A C 1
ATOM 822 O O . GLY A 1 103 ? -20.138 -3.319 29.903 1.00 69.38 103 GLY A O 1
ATOM 823 N N . ARG A 1 104 ? -20.416 -5.497 30.453 1.00 78.69 104 ARG A N 1
ATOM 824 C CA . ARG A 1 104 ? -20.282 -5.313 31.910 1.00 78.69 104 ARG A CA 1
ATOM 825 C C . ARG A 1 104 ? -19.001 -4.559 32.267 1.00 78.69 104 ARG A C 1
ATOM 827 O O . ARG A 1 104 ? -17.902 -4.895 31.815 1.00 78.69 104 ARG A O 1
ATOM 834 N N . LYS A 1 105 ? -19.164 -3.524 33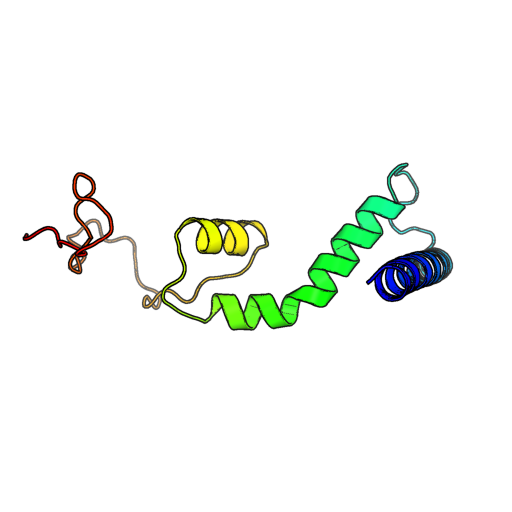.086 1.00 78.81 105 LYS A N 1
ATOM 835 C CA . LYS A 1 105 ? -18.082 -2.671 33.571 1.00 78.81 105 LYS A CA 1
ATOM 836 C C . LYS A 1 105 ? -17.600 -3.153 34.935 1.00 78.81 105 LYS A C 1
ATOM 838 O O . LYS A 1 105 ? -18.406 -3.614 35.734 1.00 78.81 105 LYS A O 1
ATOM 843 N N . VAL A 1 106 ? -16.305 -3.014 35.192 1.00 76.56 106 VAL A N 1
ATOM 844 C CA . VAL A 1 106 ? -15.722 -3.212 36.522 1.00 76.56 106 VAL A CA 1
ATOM 845 C C . VAL A 1 106 ? -16.213 -2.067 37.411 1.00 76.56 106 VAL A C 1
ATOM 847 O O . VAL A 1 106 ? -16.000 -0.899 37.073 1.00 76.56 106 VAL A O 1
ATOM 850 N N . GLN A 1 107 ? -16.922 -2.395 38.491 1.00 64.31 107 GLN A N 1
ATOM 851 C CA . GLN A 1 107 ? -17.209 -1.444 39.565 1.00 64.31 107 GLN A CA 1
ATOM 852 C C . GLN A 1 107 ? -15.929 -1.269 40.395 1.00 64.31 107 GLN A C 1
ATOM 854 O O . GLN A 1 107 ? -15.221 -2.246 40.631 1.00 64.31 107 GLN A O 1
ATOM 859 N N . GLN A 1 108 ? -15.593 -0.021 40.718 1.00 60.16 108 GLN A N 1
ATOM 860 C CA . GLN A 1 108 ? -14.504 0.336 41.630 1.00 60.16 108 GLN A CA 1
ATOM 861 C C . GLN A 1 108 ? -15.064 0.587 43.010 1.00 60.16 108 GLN A C 1
ATOM 863 O O . GLN A 1 108 ? -16.190 1.133 43.051 1.00 60.16 108 GLN A O 1
#

Sequence (108 aa):
MIVFFNLIDIAAINAMTLWLHINPNWHNHQTNIRRLFLEDLGKSLTHAHNTRRSEQSGHTLQVKLALQSLGFVLKSKLSTSEVHLGNSAKGKRRCYMCPSHPGRKVQQ

Foldseek 3Di:
DVVVVVVVVVVLVVVLVVVCVVVVPVPVPDPPSSVVSVVVVVCVVCVVVLQVVLADPDDDPVNVVVSVVSVHHHDDPDDDDDDDPDDDPDDFDFDPPDDPPPRHTDDD